Protein AF-A0A941A587-F1 (afdb_monomer_lite)

Radius of gyration: 12.24 Å; chains: 1; bounding box: 25×30×29 Å

Foldseek 3Di:
DEEEEEDDDPCPQVVVSVVVCVVVVHHYHYLVVCVVPPDDHPGPDYHYTYDQDPNHDPPSVVVSPDDDDDDD

Secondary structure (DSSP, 8-state):
--EEEE--SSSHHHHHHHHHHHHHT-EEEEHHHHHHS------SSEEEE---BTTB--HHHHHHH--SSS--

Sequence (72 aa):
MGTIYYFTGTGNSLSIARTIAGKLNANLASIVDYMKEKRAIDDEVIGIVMPVYCMDIPKLVKCAAYYEGDSC

pLDDT: mean 90.55, std 13.26, range [45.62, 98.62]

Structure (mmCIF, N/CA/C/O backbone):
data_AF-A0A941A587-F1
#
_entry.id   AF-A0A941A587-F1
#
loop_
_atom_site.group_PDB
_atom_site.id
_atom_site.type_symbol
_atom_site.label_atom_id
_atom_site.label_alt_id
_atom_site.label_comp_id
_atom_site.label_asym_id
_atom_site.label_entity_id
_atom_site.label_seq_id
_atom_site.pdbx_PDB_ins_code
_atom_site.Cartn_x
_atom_site.Cartn_y
_atom_site.Cartn_z
_atom_site.occupancy
_atom_site.B_iso_or_equiv
_atom_site.auth_seq_id
_atom_site.auth_comp_id
_atom_site.auth_asym_id
_atom_site.auth_atom_id
_atom_site.pdbx_PDB_model_num
ATOM 1 N N . MET A 1 1 ? -15.967 1.407 9.442 1.00 78.25 1 MET A N 1
ATOM 2 C CA . MET A 1 1 ? -15.720 2.375 8.349 1.00 78.25 1 MET A CA 1
ATOM 3 C C . MET A 1 1 ? -14.491 1.844 7.644 1.00 78.25 1 MET A C 1
ATOM 5 O O . MET A 1 1 ? -13.473 1.780 8.308 1.00 78.25 1 MET A O 1
ATOM 9 N N . GLY A 1 2 ? -14.612 1.348 6.410 1.00 94.62 2 GLY A N 1
ATOM 10 C CA . GLY A 1 2 ? -13.577 0.485 5.823 1.00 94.62 2 GLY A CA 1
ATOM 11 C C . GLY A 1 2 ? -12.237 1.183 5.576 1.00 94.62 2 GLY A C 1
ATOM 12 O O . GLY A 1 2 ? -12.149 2.415 5.570 1.00 94.62 2 GLY A O 1
ATOM 13 N N . THR A 1 3 ? -11.202 0.386 5.315 1.00 97.25 3 THR A N 1
ATOM 14 C CA . THR A 1 3 ? -9.843 0.866 5.034 1.00 97.25 3 THR A CA 1
ATOM 15 C C . THR A 1 3 ? -9.396 0.464 3.628 1.00 97.25 3 THR A C 1
ATOM 17 O O . THR A 1 3 ? -9.515 -0.692 3.221 1.00 97.25 3 THR A O 1
ATOM 20 N N . ILE A 1 4 ? -8.857 1.426 2.874 1.00 98.06 4 ILE A N 1
ATOM 21 C CA . ILE A 1 4 ? -8.169 1.197 1.602 1.00 98.06 4 ILE A CA 1
ATOM 22 C C . ILE A 1 4 ? -6.672 1.058 1.874 1.00 98.06 4 ILE A C 1
ATOM 24 O O . ILE A 1 4 ? -5.983 2.031 2.189 1.00 98.06 4 ILE A O 1
ATOM 28 N N . TYR A 1 5 ? -6.162 -0.154 1.711 1.00 97.44 5 TYR A N 1
ATOM 29 C CA . TYR A 1 5 ? -4.745 -0.470 1.770 1.00 97.44 5 TYR A CA 1
ATOM 30 C C . TYR A 1 5 ? -4.097 -0.259 0.406 1.00 97.44 5 TYR A C 1
ATOM 32 O O . TYR A 1 5 ? -4.641 -0.679 -0.617 1.00 97.44 5 TYR A O 1
ATOM 40 N N . TYR A 1 6 ? -2.924 0.370 0.363 1.00 98.19 6 TYR A N 1
ATOM 41 C CA . TYR A 1 6 ? -2.219 0.599 -0.894 1.00 98.19 6 TYR A CA 1
ATOM 42 C C . TYR A 1 6 ? -0.750 0.187 -0.871 1.00 98.19 6 TYR A C 1
ATOM 44 O O . TYR A 1 6 ? -0.045 0.317 0.130 1.00 98.19 6 TYR A O 1
ATOM 52 N N . PHE A 1 7 ? -0.272 -0.246 -2.035 1.00 98.06 7 PHE A N 1
ATOM 53 C CA . PHE A 1 7 ? 1.146 -0.369 -2.354 1.00 98.06 7 PHE A CA 1
ATOM 54 C C . PHE A 1 7 ? 1.446 0.428 -3.623 1.00 98.06 7 PHE A C 1
ATOM 56 O O . PHE A 1 7 ? 0.635 0.478 -4.547 1.00 98.06 7 PHE A O 1
ATOM 63 N N . THR A 1 8 ? 2.602 1.085 -3.675 1.00 98.00 8 THR A N 1
ATOM 64 C CA . THR A 1 8 ? 2.978 1.938 -4.804 1.00 98.00 8 THR A CA 1
ATOM 65 C C . THR A 1 8 ? 4.495 2.005 -4.956 1.00 98.00 8 THR A C 1
ATOM 67 O O . THR A 1 8 ? 5.209 2.059 -3.961 1.00 98.00 8 THR A O 1
ATOM 70 N N . GLY A 1 9 ? 4.980 2.028 -6.201 1.00 94.94 9 GLY A N 1
ATOM 71 C CA . GLY A 1 9 ? 6.379 2.340 -6.510 1.00 94.94 9 GLY A CA 1
ATOM 72 C C . GLY A 1 9 ? 6.594 3.843 -6.699 1.00 94.94 9 GLY A C 1
ATOM 73 O O . GLY A 1 9 ? 7.333 4.467 -5.951 1.00 94.94 9 GLY A O 1
ATOM 74 N N . THR A 1 10 ? 5.902 4.436 -7.679 1.00 95.69 10 THR A N 1
ATOM 75 C CA . THR A 1 10 ? 6.101 5.839 -8.106 1.00 95.69 10 THR A CA 1
ATOM 76 C C . THR A 1 10 ? 4.948 6.790 -7.766 1.00 95.69 10 THR A C 1
ATOM 78 O O . THR A 1 10 ? 5.024 7.976 -8.057 1.00 95.69 10 THR A O 1
ATOM 81 N N . GLY A 1 11 ? 3.872 6.298 -7.145 1.00 97.38 11 GLY A N 1
ATOM 82 C CA . GLY A 1 11 ? 2.785 7.130 -6.599 1.00 97.38 11 GLY A CA 1
ATOM 83 C C . GLY A 1 11 ? 1.438 7.016 -7.319 1.00 97.38 11 GLY A C 1
ATOM 84 O O . GLY A 1 11 ? 0.425 7.438 -6.766 1.00 97.38 11 GLY A O 1
ATOM 85 N N . ASN A 1 12 ? 1.382 6.389 -8.496 1.00 97.94 12 ASN A N 1
ATOM 86 C CA . ASN A 1 12 ? 0.139 6.267 -9.271 1.00 97.94 12 ASN A CA 1
ATOM 87 C C . ASN A 1 12 ? -0.956 5.514 -8.501 1.00 97.94 12 ASN A C 1
ATOM 89 O O . ASN A 1 12 ? -2.068 6.016 -8.343 1.00 97.94 12 ASN A O 1
ATOM 93 N N . SER A 1 13 ? -0.626 4.347 -7.944 1.00 98.38 13 SER A N 1
ATOM 94 C CA . SER A 1 13 ? -1.566 3.555 -7.144 1.00 98.38 13 SER A CA 1
ATOM 95 C C . SER A 1 13 ? -1.992 4.280 -5.864 1.00 98.38 13 SER A C 1
ATOM 97 O O . SER A 1 13 ? -3.148 4.175 -5.472 1.00 98.38 13 SER A O 1
ATOM 99 N N . LEU A 1 14 ? -1.113 5.087 -5.257 1.00 98.56 14 LEU A N 1
ATOM 100 C CA . LEU A 1 14 ? -1.475 5.935 -4.115 1.00 98.56 14 LEU A CA 1
ATOM 101 C C . LEU A 1 14 ? -2.474 7.035 -4.507 1.00 98.56 14 LEU A C 1
ATOM 103 O O . LEU A 1 14 ? -3.426 7.284 -3.772 1.00 98.56 14 LEU A O 1
ATOM 107 N N . SER A 1 15 ? -2.285 7.684 -5.657 1.00 98.56 15 SER A N 1
ATOM 108 C CA . SER A 1 15 ? -3.222 8.699 -6.158 1.00 98.56 15 SER A CA 1
ATOM 109 C C . SER A 1 15 ? -4.633 8.121 -6.337 1.00 98.56 15 SER A C 1
ATOM 111 O O . SER A 1 15 ? -5.626 8.692 -5.870 1.00 98.56 15 SER A O 1
ATOM 113 N N . ILE A 1 16 ? -4.715 6.925 -6.928 1.00 98.50 16 ILE A N 1
ATOM 114 C CA . ILE A 1 16 ? -5.974 6.194 -7.096 1.00 98.50 16 ILE A CA 1
ATOM 115 C C . ILE A 1 16 ? -6.560 5.775 -5.744 1.00 98.50 16 ILE A C 1
ATOM 117 O O . ILE A 1 16 ? -7.732 6.044 -5.485 1.00 98.50 16 ILE A O 1
ATOM 121 N N . ALA A 1 17 ? -5.755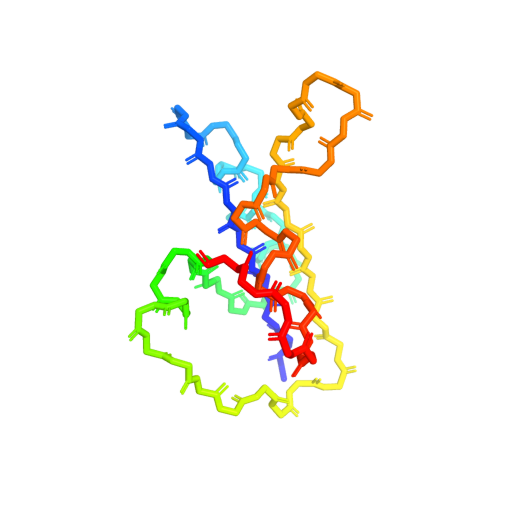 5.193 -4.852 1.00 98.62 17 ALA A N 1
ATOM 122 C CA . ALA A 1 17 ? -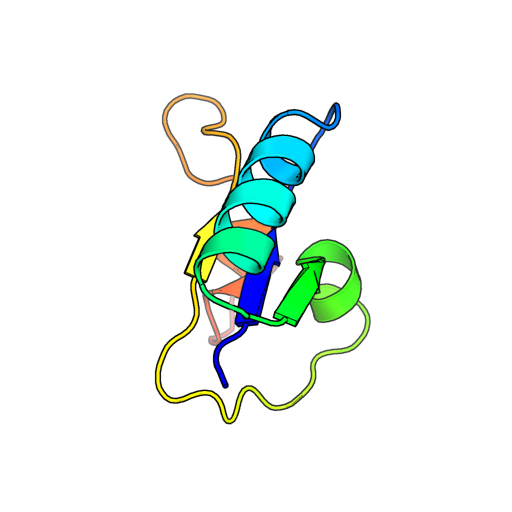6.200 4.770 -3.525 1.00 98.62 17 ALA A CA 1
ATOM 123 C C . ALA A 1 17 ? -6.779 5.932 -2.708 1.00 98.62 17 ALA A C 1
ATOM 125 O O . ALA A 1 17 ? -7.851 5.800 -2.126 1.00 98.62 17 ALA A O 1
ATOM 126 N N . ARG A 1 18 ? -6.118 7.096 -2.726 1.00 98.62 18 ARG A N 1
ATOM 127 C CA . ARG A 1 18 ? -6.586 8.312 -2.047 1.00 98.62 18 ARG A CA 1
ATOM 128 C C . ARG A 1 18 ? -7.922 8.799 -2.602 1.00 98.62 18 ARG A C 1
ATOM 130 O O . ARG A 1 18 ? -8.796 9.194 -1.837 1.00 98.62 18 ARG A O 1
ATOM 137 N N . THR A 1 19 ? -8.086 8.750 -3.923 1.00 98.62 19 THR A N 1
ATOM 138 C CA . THR A 1 19 ? -9.338 9.133 -4.587 1.00 98.62 19 THR A CA 1
ATOM 139 C C . THR A 1 19 ? -10.482 8.196 -4.203 1.00 98.62 19 THR A C 1
ATOM 141 O O . THR A 1 19 ? -11.575 8.658 -3.885 1.00 98.62 19 THR A O 1
ATOM 144 N N . ILE A 1 20 ? -10.235 6.883 -4.206 1.00 98.31 20 ILE A N 1
ATOM 145 C CA . ILE A 1 20 ? -11.222 5.873 -3.805 1.00 98.31 20 ILE A CA 1
ATOM 146 C C . ILE A 1 20 ? -11.591 6.050 -2.331 1.00 98.31 20 ILE A C 1
ATOM 148 O O . ILE A 1 20 ? -12.774 6.122 -2.011 1.00 98.31 20 ILE A O 1
ATOM 152 N N . ALA A 1 21 ? -10.595 6.195 -1.453 1.00 98.19 21 ALA A N 1
ATOM 153 C CA . ALA A 1 21 ? -10.810 6.407 -0.027 1.00 98.19 21 ALA A CA 1
ATOM 154 C C . ALA A 1 21 ? -11.672 7.650 0.239 1.00 98.19 21 ALA A C 1
ATOM 156 O O . ALA A 1 21 ? -12.651 7.570 0.974 1.00 98.19 21 ALA A O 1
ATOM 157 N N . GLY A 1 22 ? -11.387 8.769 -0.438 1.00 98.12 22 GLY A N 1
ATOM 158 C CA . GLY A 1 22 ? -12.198 9.985 -0.334 1.00 98.12 22 GLY A CA 1
ATOM 159 C C . GLY A 1 22 ? -13.644 9.796 -0.803 1.00 98.12 22 GLY A C 1
ATOM 160 O O . GLY A 1 22 ? -14.567 10.257 -0.139 1.00 98.12 22 GLY A O 1
ATOM 161 N N . LYS A 1 23 ? -13.866 9.078 -1.914 1.00 98.12 23 LYS A N 1
ATOM 162 C CA . LYS A 1 23 ? -15.217 8.805 -2.441 1.00 98.12 23 LYS A CA 1
ATOM 163 C C . LYS A 1 23 ? -16.041 7.873 -1.555 1.00 98.12 23 LYS A C 1
ATOM 165 O O . LYS A 1 23 ? -17.259 7.998 -1.523 1.00 98.12 23 LYS A O 1
ATOM 170 N N . LEU A 1 24 ? -15.386 6.934 -0.876 1.00 96.75 24 LEU A N 1
ATOM 171 C CA . LEU A 1 24 ? -16.034 5.957 0.000 1.00 96.75 24 LEU A CA 1
ATOM 172 C C . LEU A 1 24 ? -16.065 6.395 1.469 1.00 96.75 24 LEU A C 1
ATOM 174 O O . LEU A 1 24 ? -16.570 5.649 2.302 1.00 96.75 24 LEU A O 1
ATOM 178 N N . ASN A 1 25 ? -15.518 7.576 1.787 1.00 96.38 25 ASN A N 1
ATOM 179 C CA . ASN A 1 25 ? -15.266 8.018 3.158 1.00 96.38 25 ASN A CA 1
ATOM 180 C C . ASN A 1 25 ? -14.580 6.915 3.992 1.00 96.38 25 ASN A C 1
ATOM 182 O O . ASN A 1 25 ? -15.029 6.548 5.076 1.00 96.38 25 ASN A O 1
ATOM 186 N N . ALA A 1 26 ? -13.529 6.331 3.421 1.00 97.12 26 ALA A N 1
ATOM 187 C CA . ALA A 1 26 ? -12.755 5.236 3.986 1.00 97.12 26 ALA A CA 1
ATOM 188 C C . ALA A 1 26 ? -11.391 5.731 4.480 1.00 97.12 26 ALA A C 1
ATOM 190 O O . ALA A 1 26 ? -10.863 6.742 4.007 1.00 97.12 26 ALA A O 1
ATOM 191 N N . ASN A 1 27 ? -10.789 4.985 5.403 1.00 96.88 27 ASN A N 1
ATOM 192 C CA . ASN A 1 27 ? -9.414 5.228 5.826 1.00 96.88 27 ASN A CA 1
ATOM 193 C C . ASN A 1 27 ? -8.432 4.860 4.703 1.00 96.88 27 ASN A C 1
ATOM 195 O O . ASN A 1 27 ? -8.747 4.060 3.820 1.00 96.88 27 ASN A O 1
ATOM 199 N N . LEU A 1 28 ? -7.222 5.419 4.743 1.00 97.56 28 LEU A N 1
ATOM 200 C CA . LEU A 1 28 ? -6.149 5.105 3.798 1.00 97.56 28 LEU A CA 1
ATOM 201 C C . LEU A 1 28 ? -4.927 4.589 4.563 1.00 97.56 28 LEU A C 1
ATOM 203 O O . LEU A 1 28 ? -4.393 5.301 5.412 1.00 97.56 28 LEU A O 1
ATOM 207 N N . ALA A 1 29 ? -4.460 3.386 4.234 1.00 97.00 29 ALA A N 1
ATOM 208 C CA . ALA A 1 29 ? -3.350 2.732 4.921 1.00 97.00 29 ALA A CA 1
ATOM 209 C C . ALA A 1 29 ? -2.282 2.219 3.943 1.00 97.00 29 ALA A C 1
ATOM 211 O O . ALA A 1 29 ? -2.579 1.669 2.887 1.00 97.00 29 ALA A O 1
ATOM 212 N N . SER A 1 30 ? -1.012 2.391 4.300 1.00 96.88 30 SER A N 1
ATOM 213 C CA . SER A 1 30 ? 0.129 1.872 3.540 1.00 96.88 30 SER A CA 1
ATOM 214 C C . SER A 1 30 ? 0.351 0.397 3.869 1.00 96.88 30 SER A C 1
ATOM 216 O O . SER A 1 30 ? 0.514 0.042 5.036 1.00 96.88 30 SER A O 1
ATOM 218 N N . ILE A 1 31 ? 0.415 -0.466 2.851 1.00 96.31 31 ILE A N 1
ATOM 219 C CA . ILE A 1 31 ? 0.748 -1.889 3.038 1.00 96.31 31 ILE A CA 1
ATOM 220 C C . ILE A 1 31 ? 2.182 -2.037 3.561 1.00 96.31 31 ILE A C 1
ATOM 222 O O . ILE A 1 31 ? 2.456 -2.916 4.370 1.00 96.31 31 ILE A O 1
ATOM 226 N N . VAL A 1 32 ? 3.102 -1.158 3.150 1.00 94.94 32 VAL A N 1
ATOM 227 C CA . VAL A 1 32 ? 4.491 -1.185 3.638 1.00 94.94 32 VAL A CA 1
ATOM 228 C C . VAL A 1 32 ? 4.544 -0.923 5.141 1.00 94.94 32 VAL A C 1
ATOM 230 O O . VAL A 1 32 ? 5.289 -1.594 5.848 1.00 94.94 32 VAL A O 1
ATOM 233 N N . ASP A 1 33 ? 3.749 0.024 5.638 1.00 94.81 33 ASP A N 1
ATOM 234 C CA . ASP A 1 33 ? 3.744 0.351 7.065 1.00 94.81 33 ASP A CA 1
ATOM 235 C C . ASP A 1 33 ? 2.981 -0.697 7.881 1.00 94.81 33 ASP A C 1
ATOM 237 O O . ASP A 1 33 ? 3.452 -1.083 8.947 1.00 94.81 33 ASP A O 1
ATOM 241 N N . TYR A 1 34 ? 1.899 -1.262 7.333 1.00 92.69 34 TYR A N 1
ATOM 242 C CA . TYR A 1 34 ? 1.234 -2.438 7.907 1.00 92.69 34 TYR A CA 1
ATOM 243 C C . TYR A 1 34 ? 2.189 -3.631 8.061 1.00 92.69 34 TYR A C 1
ATOM 245 O O . TYR A 1 34 ? 2.156 -4.334 9.064 1.00 92.69 34 TYR A O 1
ATOM 253 N N . MET A 1 35 ? 3.075 -3.857 7.088 1.00 90.38 35 MET A N 1
ATOM 254 C CA . MET A 1 35 ? 4.049 -4.949 7.163 1.00 90.38 35 MET A CA 1
ATOM 255 C C . MET A 1 35 ? 5.138 -4.720 8.215 1.00 90.38 35 MET A C 1
ATOM 257 O O . MET A 1 35 ? 5.655 -5.693 8.758 1.00 90.38 35 MET A O 1
ATOM 261 N N . LYS A 1 36 ? 5.487 -3.462 8.516 1.00 91.12 36 LYS A N 1
ATOM 262 C CA . LYS A 1 36 ? 6.433 -3.131 9.598 1.00 91.12 36 LYS A CA 1
ATOM 263 C C . LYS A 1 36 ? 5.810 -3.332 10.973 1.00 91.12 36 LYS A C 1
ATOM 265 O O . LYS A 1 36 ? 6.489 -3.764 11.897 1.00 91.12 36 LYS A O 1
ATOM 270 N N . GLU A 1 37 ? 4.533 -2.998 11.101 1.00 90.69 37 GLU A N 1
ATOM 271 C CA . GLU A 1 37 ? 3.792 -3.086 12.350 1.00 90.69 37 GLU A CA 1
ATOM 272 C C . GLU A 1 37 ? 2.408 -3.666 12.060 1.00 90.69 37 GLU A C 1
ATOM 274 O O . GLU A 1 37 ? 1.445 -2.942 11.791 1.00 90.69 37 GLU A O 1
ATOM 279 N N . LYS A 1 38 ? 2.320 -5.000 12.084 1.00 85.31 38 LYS A N 1
ATOM 280 C CA . LYS A 1 38 ? 1.054 -5.694 11.849 1.00 85.31 38 LYS A CA 1
ATOM 281 C C . LYS A 1 38 ? 0.081 -5.342 12.970 1.00 85.31 38 LYS A C 1
ATOM 283 O O . LYS A 1 38 ? 0.358 -5.579 14.144 1.00 85.31 38 LYS A O 1
ATOM 288 N N . ARG A 1 39 ? -1.071 -4.799 12.592 1.00 84.94 39 ARG A N 1
ATOM 289 C CA . ARG A 1 39 ? -2.190 -4.501 13.494 1.00 84.94 39 ARG A CA 1
ATOM 290 C C . ARG A 1 39 ? -3.378 -5.387 13.133 1.00 84.94 39 ARG A C 1
ATOM 292 O O . ARG A 1 39 ? -3.456 -5.876 12.004 1.00 84.94 39 ARG A O 1
ATOM 299 N N . ALA A 1 40 ? -4.281 -5.607 14.084 1.00 88.62 40 ALA A N 1
ATOM 300 C CA . ALA A 1 40 ? -5.540 -6.283 13.795 1.00 88.62 40 ALA A CA 1
ATOM 301 C C . ALA A 1 40 ? -6.320 -5.497 12.727 1.00 88.62 40 ALA A C 1
ATOM 303 O O . ALA A 1 40 ? -6.310 -4.264 12.724 1.00 88.62 40 ALA A O 1
ATOM 304 N N . ILE A 1 41 ? -6.935 -6.225 11.796 1.00 90.00 41 ILE A N 1
ATOM 305 C CA . ILE A 1 41 ? -7.838 -5.666 10.792 1.00 90.00 41 ILE A CA 1
ATOM 306 C C . ILE A 1 41 ? -9.241 -6.089 11.213 1.00 90.00 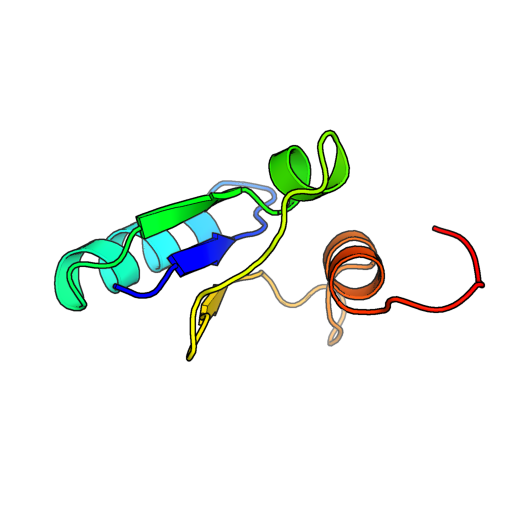41 ILE A C 1
ATOM 308 O O . ILE A 1 41 ? -9.653 -7.213 10.946 1.00 90.00 41 ILE A O 1
ATOM 312 N N . ASP A 1 42 ? -9.944 -5.185 11.890 1.00 90.94 42 ASP A N 1
ATOM 313 C CA . ASP A 1 42 ? -11.305 -5.419 12.394 1.00 90.94 42 ASP A CA 1
ATOM 314 C C . ASP A 1 42 ? -12.383 -4.904 11.416 1.00 90.94 42 ASP A C 1
ATOM 316 O O . ASP A 1 42 ? -13.580 -4.937 11.702 1.00 90.94 42 ASP A O 1
ATOM 320 N N . ASP A 1 43 ? -11.960 -4.395 10.255 1.00 93.19 43 ASP A N 1
ATOM 321 C CA . ASP A 1 43 ? -12.842 -3.939 9.186 1.00 93.19 43 ASP A CA 1
ATOM 322 C C . ASP A 1 43 ? -13.563 -5.126 8.524 1.00 93.19 43 ASP A C 1
ATOM 324 O O . ASP A 1 43 ? -12.923 -6.039 8.008 1.00 93.19 43 ASP A O 1
ATOM 328 N N . GLU A 1 44 ? -14.897 -5.069 8.449 1.00 93.56 44 GLU A N 1
ATOM 329 C CA . GLU A 1 44 ? -15.722 -6.065 7.738 1.00 93.56 44 GLU A CA 1
ATOM 330 C C . GLU A 1 44 ? -15.355 -6.165 6.247 1.00 93.56 44 GLU A C 1
ATOM 332 O O . GLU A 1 44 ? -15.373 -7.242 5.652 1.00 93.56 44 GLU A O 1
ATOM 337 N N . VAL A 1 45 ? -15.000 -5.027 5.641 1.00 92.75 45 VAL A N 1
ATOM 338 C CA . VAL A 1 45 ? -14.563 -4.933 4.247 1.00 92.75 45 VAL A CA 1
ATOM 339 C C . VAL A 1 45 ? -13.345 -4.027 4.159 1.00 92.75 45 VAL A C 1
ATOM 341 O O . VAL A 1 45 ? -13.375 -2.870 4.590 1.00 92.75 45 VAL A O 1
ATOM 344 N N . ILE A 1 46 ? -12.300 -4.537 3.513 1.00 95.25 46 ILE A N 1
ATOM 345 C CA . ILE A 1 46 ? -11.117 -3.767 3.131 1.00 95.25 46 ILE A CA 1
ATOM 346 C C . ILE A 1 46 ? -11.014 -3.643 1.612 1.00 95.25 46 ILE A C 1
ATOM 348 O O . ILE A 1 46 ? -11.485 -4.498 0.863 1.00 95.25 46 ILE A O 1
ATOM 352 N N . GLY A 1 47 ? -10.359 -2.580 1.151 1.00 96.44 47 GLY A N 1
ATOM 353 C CA . GLY A 1 47 ? -9.944 -2.431 -0.243 1.00 96.44 47 GLY A CA 1
ATOM 354 C C . GLY A 1 47 ? -8.430 -2.543 -0.380 1.00 96.44 47 GLY A C 1
ATOM 355 O O . GLY A 1 47 ? -7.699 -2.119 0.509 1.00 96.44 47 GLY A O 1
ATOM 356 N N . ILE A 1 48 ? -7.952 -3.070 -1.508 1.00 97.00 48 ILE A N 1
ATOM 357 C CA . ILE A 1 48 ? -6.522 -3.138 -1.838 1.00 97.00 48 ILE A CA 1
ATOM 358 C C . ILE A 1 48 ? -6.288 -2.455 -3.186 1.00 97.00 48 ILE A C 1
ATOM 360 O O . ILE A 1 48 ? -6.942 -2.778 -4.175 1.00 97.00 48 ILE A O 1
ATOM 364 N N . VAL A 1 49 ? -5.334 -1.524 -3.236 1.00 98.31 49 VAL A N 1
ATOM 365 C CA . VAL A 1 49 ? -4.917 -0.833 -4.463 1.00 98.31 49 VAL A CA 1
ATOM 366 C C . VAL A 1 49 ? -3.414 -0.988 -4.655 1.00 98.31 49 VAL A C 1
ATOM 368 O O . VAL A 1 49 ? -2.607 -0.565 -3.832 1.00 98.31 49 VAL A O 1
ATOM 371 N N . MET A 1 50 ? -3.016 -1.572 -5.777 1.00 97.88 50 MET A N 1
ATOM 372 C CA . MET A 1 50 ? -1.616 -1.866 -6.071 1.00 97.88 50 MET A CA 1
ATOM 373 C C . MET A 1 50 ? -1.352 -1.804 -7.576 1.00 97.88 50 MET A C 1
ATOM 375 O O . MET A 1 50 ? -2.290 -1.927 -8.366 1.00 97.88 50 MET A O 1
ATOM 379 N N . PRO A 1 51 ? -0.096 -1.610 -8.001 1.00 97.12 51 PRO A N 1
ATOM 380 C CA . PRO A 1 51 ? 0.285 -1.876 -9.377 1.00 97.12 51 PRO A CA 1
ATOM 381 C C . PRO A 1 51 ? 0.234 -3.381 -9.662 1.00 97.12 51 PRO A C 1
ATOM 383 O O . PRO A 1 51 ? 0.436 -4.199 -8.767 1.00 97.12 51 PRO A O 1
ATOM 386 N N . VAL A 1 52 ? 0.042 -3.734 -10.930 1.00 95.81 52 VAL A N 1
ATOM 387 C CA . VAL A 1 52 ? 0.350 -5.076 -11.433 1.00 95.81 52 VAL A CA 1
ATOM 388 C C . VAL A 1 52 ? 1.823 -5.085 -11.833 1.00 95.81 52 VAL A C 1
ATOM 390 O O . VAL A 1 52 ? 2.241 -4.281 -12.666 1.00 95.81 52 VAL A O 1
ATOM 393 N N . TYR A 1 53 ? 2.619 -5.968 -11.236 1.00 94.19 53 TYR A N 1
ATOM 394 C CA . TYR A 1 53 ? 4.030 -6.154 -11.576 1.00 94.19 53 TYR A CA 1
ATOM 395 C C . TYR A 1 53 ? 4.180 -7.445 -12.368 1.00 94.19 53 TYR A C 1
ATOM 397 O O . TYR A 1 53 ? 3.879 -8.516 -11.859 1.00 94.19 53 TYR A O 1
ATOM 405 N N . CYS A 1 54 ? 4.643 -7.347 -13.61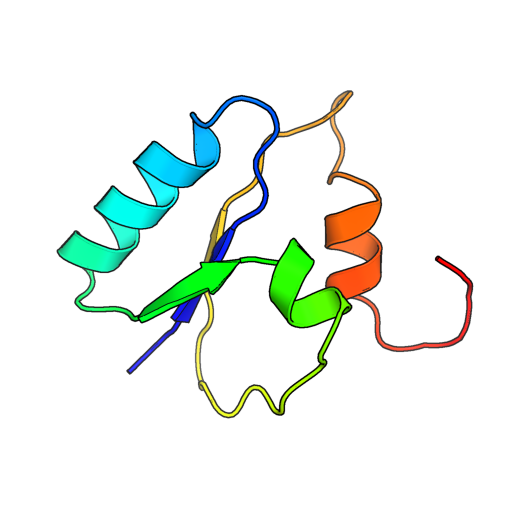7 1.00 94.81 54 CYS A N 1
ATOM 406 C CA . CYS A 1 54 ? 4.881 -8.507 -14.485 1.00 94.81 54 CYS A CA 1
ATOM 407 C C . CYS A 1 54 ? 3.675 -9.468 -14.579 1.00 94.81 54 CYS A C 1
ATOM 409 O O . CYS A 1 54 ? 3.846 -10.678 -14.491 1.00 94.81 54 CYS A O 1
ATOM 411 N N . MET A 1 55 ? 2.464 -8.922 -14.763 1.00 95.19 55 MET A N 1
ATOM 412 C CA . MET A 1 55 ? 1.191 -9.672 -14.794 1.00 95.19 55 MET A CA 1
ATOM 413 C C . MET A 1 55 ? 0.810 -10.361 -13.472 1.00 95.19 55 MET A C 1
ATOM 415 O O . MET A 1 55 ? -0.020 -11.263 -13.464 1.00 95.19 55 MET A O 1
ATOM 419 N N . ASP A 1 56 ? 1.378 -9.915 -12.354 1.00 94.12 56 ASP A N 1
ATOM 420 C CA . ASP A 1 56 ? 1.170 -10.523 -11.045 1.00 94.12 56 ASP A CA 1
ATOM 421 C C . ASP A 1 56 ? 1.037 -9.465 -9.933 1.00 94.12 56 ASP A C 1
ATOM 423 O O . ASP A 1 56 ? 1.320 -8.272 -10.103 1.00 94.12 56 ASP A O 1
ATOM 427 N N . ILE A 1 57 ? 0.590 -9.918 -8.767 1.00 94.19 57 ILE A N 1
ATOM 428 C CA . ILE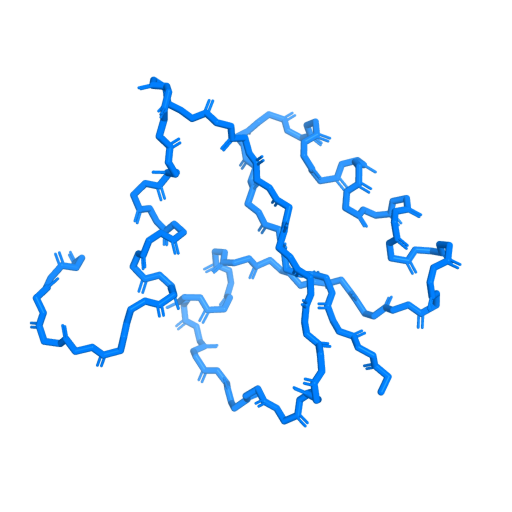 A 1 57 ? 0.553 -9.158 -7.521 1.00 94.19 57 ILE A CA 1
ATOM 429 C C . ILE A 1 57 ? 2.002 -8.894 -7.075 1.00 94.19 57 ILE A C 1
ATOM 431 O O . ILE A 1 57 ? 2.810 -9.830 -7.037 1.00 94.19 57 ILE A O 1
ATOM 435 N N . PRO A 1 58 ? 2.366 -7.663 -6.671 1.00 94.44 58 PRO A N 1
ATOM 436 C CA . PRO A 1 58 ? 3.681 -7.389 -6.107 1.00 94.44 58 PRO A CA 1
ATOM 437 C C . PRO A 1 58 ? 3.976 -8.317 -4.925 1.00 94.44 58 PRO A C 1
ATOM 439 O O . PRO A 1 58 ? 3.141 -8.470 -4.033 1.00 94.44 58 PRO A O 1
ATOM 442 N N . LYS A 1 59 ? 5.182 -8.902 -4.880 1.00 91.50 59 LYS A N 1
ATOM 443 C CA . LYS A 1 59 ? 5.581 -9.879 -3.846 1.00 91.50 59 LYS A CA 1
ATOM 444 C C . LYS A 1 59 ? 5.261 -9.400 -2.424 1.00 91.50 59 LYS A C 1
ATOM 446 O O . LYS A 1 59 ? 4.719 -10.160 -1.633 1.00 91.50 59 LYS A O 1
ATOM 451 N N . LEU A 1 60 ? 5.525 -8.126 -2.127 1.00 91.25 60 LEU A N 1
ATOM 452 C CA . LEU A 1 60 ? 5.237 -7.530 -0.819 1.00 91.25 60 LEU A CA 1
ATOM 453 C C . LEU A 1 60 ? 3.742 -7.571 -0.467 1.00 91.25 60 LEU A C 1
ATOM 455 O O . LEU A 1 60 ? 3.395 -7.843 0.677 1.00 91.25 60 LEU A O 1
ATOM 459 N N . VAL A 1 61 ? 2.857 -7.341 -1.441 1.00 94.06 61 VAL A N 1
ATOM 460 C CA . VAL A 1 61 ? 1.404 -7.400 -1.229 1.00 94.06 61 VAL A CA 1
ATOM 461 C C . VAL A 1 61 ? 0.938 -8.841 -1.036 1.00 94.06 61 VAL A C 1
ATOM 463 O O . VAL A 1 61 ? 0.104 -9.082 -0.170 1.00 94.06 61 VAL A O 1
ATOM 466 N N . LYS A 1 62 ? 1.522 -9.813 -1.755 1.00 92.00 62 LYS A N 1
ATOM 467 C CA . LYS A 1 62 ? 1.275 -11.240 -1.481 1.00 92.00 62 LYS A CA 1
ATOM 468 C C . LYS A 1 62 ? 1.616 -11.569 -0.027 1.00 92.00 62 LYS A C 1
ATOM 470 O O . LYS A 1 62 ? 0.769 -12.068 0.699 1.00 92.00 62 LYS A O 1
ATOM 475 N N . CYS A 1 63 ? 2.811 -11.202 0.427 1.00 89.00 63 CYS A N 1
ATOM 476 C CA . CYS A 1 63 ? 3.244 -11.458 1.802 1.00 89.00 63 CYS A CA 1
ATOM 477 C C . CYS A 1 63 ? 2.395 -10.751 2.869 1.00 89.00 63 CYS A C 1
ATOM 479 O O . CYS A 1 63 ? 2.334 -11.211 4.004 1.00 89.00 63 CYS A O 1
ATOM 481 N N . ALA A 1 64 ? 1.745 -9.638 2.521 1.00 87.81 64 ALA A N 1
ATOM 482 C CA . ALA A 1 64 ? 0.789 -8.979 3.404 1.00 87.81 64 ALA A CA 1
ATOM 483 C C . ALA A 1 64 ? -0.554 -9.718 3.490 1.00 87.81 64 ALA A C 1
ATOM 485 O O . ALA A 1 64 ? -1.195 -9.676 4.535 1.00 87.81 64 ALA A O 1
ATOM 486 N N . ALA A 1 65 ? -0.973 -10.383 2.410 1.00 80.31 65 ALA A N 1
ATOM 487 C CA . ALA A 1 65 ? -2.252 -11.082 2.323 1.00 80.31 65 ALA A CA 1
ATOM 488 C C . ALA A 1 65 ? -2.210 -12.532 2.847 1.00 80.31 65 ALA A C 1
ATOM 490 O O . ALA A 1 65 ? -3.236 -13.040 3.290 1.00 80.31 65 ALA A O 1
ATOM 491 N N . TYR A 1 66 ? -1.056 -13.207 2.800 1.00 73.81 66 TYR A N 1
ATOM 492 C CA . TYR A 1 66 ? -0.909 -14.588 3.276 1.00 73.81 66 TYR A CA 1
ATOM 493 C C . TYR A 1 66 ? -0.448 -14.640 4.743 1.00 73.81 66 TYR A C 1
ATOM 495 O O . TYR A 1 66 ? 0.519 -13.980 5.123 1.00 73.81 66 TYR A O 1
ATOM 503 N N . TYR A 1 67 ? -1.141 -15.435 5.570 1.00 55.41 67 TYR A N 1
ATOM 504 C CA . TYR A 1 67 ? -0.881 -15.562 7.014 1.00 55.41 67 TYR A CA 1
ATOM 505 C C . TYR A 1 67 ? -0.130 -16.848 7.418 1.00 55.41 67 TYR A C 1
ATOM 507 O O . TYR A 1 67 ? 0.216 -16.994 8.584 1.00 55.41 67 TYR A O 1
ATOM 515 N N . GLU A 1 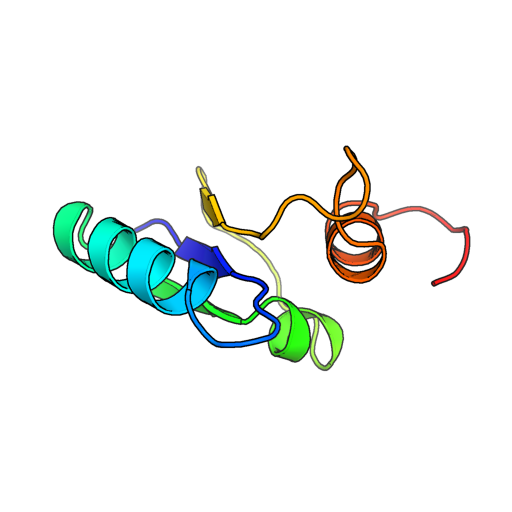68 ? 0.197 -17.763 6.500 1.00 46.84 68 GLU A N 1
ATOM 516 C CA . GLU A 1 68 ? 0.930 -18.988 6.857 1.00 46.84 68 GLU A CA 1
ATOM 517 C C . GLU A 1 68 ? 2.360 -19.017 6.304 1.00 46.84 68 GLU A C 1
ATOM 519 O O . GLU A 1 68 ? 2.584 -19.100 5.101 1.00 46.84 68 GLU A O 1
ATOM 524 N N . GLY A 1 69 ? 3.319 -18.984 7.233 1.00 49.31 69 GLY A N 1
ATOM 525 C CA . GLY A 1 69 ? 4.466 -19.899 7.257 1.00 49.31 69 GLY A CA 1
ATOM 526 C C . GLY A 1 69 ? 5.631 -19.681 6.296 1.00 49.31 69 GLY A C 1
ATOM 527 O O . GLY A 1 69 ? 6.768 -19.769 6.747 1.00 49.31 69 GLY A O 1
ATOM 528 N N . ASP A 1 70 ? 5.406 -19.372 5.024 1.00 45.62 70 ASP A N 1
ATOM 529 C CA . ASP A 1 70 ? 6.483 -19.407 4.031 1.00 45.62 70 ASP A CA 1
ATOM 530 C C . ASP A 1 70 ? 6.895 -18.001 3.595 1.00 45.62 70 ASP A C 1
ATOM 532 O O . ASP A 1 70 ? 6.311 -17.372 2.713 1.00 45.62 70 ASP A O 1
ATOM 536 N N . SER A 1 71 ? 7.928 -17.522 4.289 1.00 47.91 71 SER A N 1
ATOM 537 C CA . SER A 1 71 ? 8.846 -16.430 3.949 1.00 47.91 71 SER A CA 1
ATOM 538 C C . SER A 1 71 ? 8.441 -15.517 2.772 1.00 47.91 71 SER A C 1
ATOM 540 O O . SER A 1 71 ? 8.728 -15.792 1.601 1.00 47.91 71 SER A O 1
ATOM 542 N N . CYS A 1 72 ? 7.935 -14.329 3.107 1.00 52.81 72 CYS A N 1
ATOM 543 C CA . CYS A 1 72 ? 8.775 -13.170 2.807 1.00 52.81 72 CYS A CA 1
ATOM 544 C C . CYS A 1 72 ? 9.925 -13.168 3.826 1.00 52.81 72 CYS A C 1
ATOM 546 O O . CYS A 1 72 ? 11.062 -12.969 3.368 1.00 52.81 72 CYS A O 1
#